Protein AF-A0A6Y6I443-F1 (afdb_monomer)

Organism: Salmonella typhimurium (NCBI:txid90371)

InterPro domains:
  IPR013587 Nitrate/nitrite sensing protein [PF08376] (57-87)

Structure (mmCIF, N/CA/C/O backbone):
data_AF-A0A6Y6I443-F1
#
_entry.id   AF-A0A6Y6I443-F1
#
loop_
_atom_site.group_PDB
_atom_site.id
_atom_site.type_symbol
_atom_site.label_atom_id
_atom_site.label_alt_id
_atom_site.label_comp_id
_atom_site.label_asym_id
_atom_site.label_entity_id
_atom_site.label_seq_id
_atom_site.pdbx_PDB_ins_code
_atom_site.Cartn_x
_atom_site.Cartn_y
_atom_site.Cartn_z
_atom_site.occupancy
_atom_site.B_iso_or_equiv
_atom_site.auth_seq_id
_atom_site.auth_comp_id
_atom_site.auth_asym_id
_atom_site.auth_atom_id
_atom_site.pdbx_PDB_model_num
ATOM 1 N N . MET A 1 1 ? 38.514 -2.138 -31.173 1.00 52.09 1 MET A N 1
ATOM 2 C CA . MET A 1 1 ? 37.264 -1.352 -31.305 1.00 52.09 1 MET A CA 1
ATOM 3 C C . MET A 1 1 ? 36.808 -1.237 -32.776 1.00 52.09 1 MET A C 1
ATOM 5 O O . MET A 1 1 ? 36.427 -0.168 -33.220 1.00 52.09 1 MET A O 1
ATOM 9 N N . SER A 1 2 ? 36.843 -2.318 -33.569 1.00 55.28 2 SER A N 1
ATOM 10 C CA . SER A 1 2 ? 36.504 -2.304 -35.013 1.00 55.28 2 SER A CA 1
ATOM 11 C C . SER A 1 2 ? 35.159 -2.971 -35.337 1.00 55.28 2 SER A C 1
ATOM 13 O O . SER A 1 2 ? 34.680 -2.891 -36.466 1.00 55.28 2 SER A O 1
ATOM 15 N N . TRP A 1 3 ? 34.514 -3.596 -34.344 1.00 67.31 3 TRP A N 1
ATOM 16 C CA . TRP A 1 3 ? 33.287 -4.375 -34.547 1.00 67.31 3 TRP A CA 1
ATOM 17 C C . TRP A 1 3 ? 32.063 -3.501 -34.870 1.00 67.31 3 TRP A C 1
ATOM 19 O O . TRP A 1 3 ? 31.197 -3.893 -35.644 1.00 67.31 3 TRP A O 1
ATOM 29 N N . ALA A 1 4 ? 32.037 -2.268 -34.353 1.00 64.75 4 ALA A N 1
ATOM 30 C CA . ALA A 1 4 ? 30.869 -1.391 -34.401 1.00 64.75 4 ALA A CA 1
ATOM 31 C C . ALA A 1 4 ? 30.690 -0.762 -35.789 1.00 64.75 4 ALA A C 1
ATOM 33 O O . ALA A 1 4 ? 29.606 -0.300 -36.137 1.00 64.75 4 ALA A O 1
ATOM 34 N N . TYR A 1 5 ? 31.747 -0.763 -36.603 1.00 65.12 5 TYR A N 1
ATOM 35 C CA . TYR A 1 5 ? 31.737 -0.168 -37.935 1.00 65.12 5 TYR A CA 1
ATOM 36 C C . TYR A 1 5 ? 31.093 -1.071 -38.996 1.00 65.12 5 TYR A C 1
ATOM 38 O O . TYR A 1 5 ? 30.609 -0.558 -39.998 1.00 65.12 5 TYR A O 1
ATOM 46 N N . ARG A 1 6 ? 31.031 -2.391 -38.760 1.00 73.75 6 ARG A N 1
ATOM 47 C CA . ARG A 1 6 ? 30.447 -3.380 -39.690 1.00 73.75 6 ARG A CA 1
ATOM 48 C C . ARG A 1 6 ? 28.951 -3.634 -39.482 1.00 73.75 6 ARG A C 1
ATOM 50 O O . ARG A 1 6 ? 28.350 -4.387 -40.240 1.00 73.75 6 ARG A O 1
ATOM 57 N N . ILE A 1 7 ? 28.356 -3.028 -38.459 1.00 79.12 7 ILE A N 1
ATOM 58 C CA . ILE A 1 7 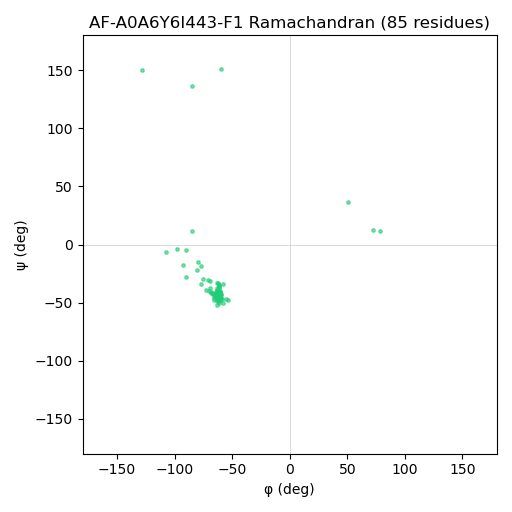? 26.950 -3.218 -38.097 1.00 79.12 7 ILE A CA 1
ATOM 59 C C . ILE A 1 7 ? 26.069 -2.272 -38.931 1.00 79.12 7 ILE A C 1
ATOM 61 O O . ILE A 1 7 ? 26.403 -1.094 -39.087 1.00 79.12 7 ILE A O 1
ATOM 65 N N . SER A 1 8 ? 24.944 -2.776 -39.455 1.00 83.12 8 SER A N 1
ATOM 66 C CA . SER A 1 8 ? 23.991 -1.978 -40.241 1.00 83.12 8 SER A CA 1
ATOM 67 C C . SER A 1 8 ? 23.429 -0.806 -39.423 1.00 83.12 8 SER A C 1
ATOM 69 O O . SER A 1 8 ? 23.313 -0.875 -38.197 1.00 83.12 8 SER A O 1
ATOM 71 N N . MET A 1 9 ? 23.061 0.291 -40.092 1.00 84.19 9 MET A N 1
ATOM 72 C CA . MET A 1 9 ? 22.568 1.501 -39.418 1.00 84.19 9 MET A CA 1
ATOM 73 C C . MET A 1 9 ? 21.326 1.230 -38.547 1.00 84.19 9 MET A C 1
ATOM 75 O O . MET A 1 9 ? 21.191 1.787 -37.460 1.00 84.19 9 MET A O 1
ATOM 79 N N . GLN A 1 10 ? 20.467 0.306 -38.982 1.00 83.88 10 GLN A N 1
ATOM 80 C CA . GLN A 1 10 ? 19.269 -0.127 -38.255 1.00 83.88 10 GLN A CA 1
ATOM 81 C C . GLN A 1 10 ? 19.608 -0.756 -36.896 1.00 83.88 10 GLN A C 1
ATOM 83 O O . GLN A 1 10 ? 18.977 -0.452 -35.888 1.00 83.88 10 GLN A O 1
ATOM 88 N N . MET A 1 11 ? 20.645 -1.592 -36.844 1.00 86.88 11 MET A N 1
ATOM 89 C CA . MET A 1 11 ? 21.036 -2.288 -35.619 1.00 86.88 11 MET A CA 1
ATOM 90 C C . MET A 1 11 ? 21.745 -1.353 -34.626 1.00 86.88 11 MET A C 1
ATOM 92 O O . MET A 1 11 ? 21.589 -1.512 -33.418 1.00 86.88 11 MET A O 1
ATOM 96 N N . LYS A 1 12 ? 22.452 -0.321 -35.108 1.00 85.44 12 LYS A N 1
ATOM 97 C CA . LYS A 1 12 ? 23.008 0.740 -34.244 1.00 85.44 12 LYS A CA 1
ATOM 98 C C . LYS A 1 12 ? 21.905 1.518 -33.522 1.00 85.44 12 LYS A C 1
ATOM 100 O O . LYS A 1 12 ? 22.003 1.738 -32.319 1.00 85.44 12 LYS A O 1
ATOM 105 N N . LEU A 1 13 ? 20.848 1.882 -34.250 1.00 88.81 13 LEU A N 1
ATOM 106 C CA . LEU A 1 13 ? 19.649 2.510 -33.685 1.00 88.81 13 LEU A CA 1
ATOM 107 C C . LEU A 1 13 ? 18.961 1.594 -32.670 1.00 88.81 13 LEU A C 1
ATOM 109 O O . LEU A 1 13 ? 18.599 2.051 -31.590 1.00 88.81 13 LEU A O 1
ATOM 113 N N . PHE A 1 14 ? 18.838 0.302 -32.981 1.00 91.50 14 PHE A N 1
ATOM 114 C CA . PHE A 1 14 ? 18.225 -0.661 -32.071 1.00 91.50 14 PHE A CA 1
ATOM 115 C C . PHE A 1 14 ? 19.009 -0.783 -30.762 1.00 91.50 14 PHE A C 1
ATOM 117 O O . PHE A 1 14 ? 18.423 -0.656 -29.699 1.00 91.50 14 PHE A O 1
ATOM 124 N N . ILE A 1 15 ? 20.335 -0.932 -30.811 1.00 90.31 15 ILE A N 1
ATOM 125 C CA . ILE A 1 15 ? 21.176 -1.029 -29.604 1.00 90.31 15 ILE A CA 1
ATOM 126 C C . ILE A 1 15 ? 21.090 0.244 -28.747 1.00 90.31 15 ILE A C 1
ATOM 128 O O . ILE A 1 15 ? 21.118 0.155 -27.522 1.00 90.31 15 ILE A O 1
ATOM 132 N N . ALA A 1 16 ? 20.950 1.417 -29.371 1.00 90.00 16 ALA A N 1
ATOM 133 C CA . ALA A 1 16 ? 20.792 2.679 -28.652 1.00 90.00 16 ALA A CA 1
ATOM 134 C C . ALA A 1 16 ? 19.403 2.830 -28.000 1.00 90.00 16 ALA A C 1
ATOM 136 O O . ALA A 1 16 ? 19.300 3.331 -26.883 1.00 90.00 16 ALA A O 1
ATOM 137 N N . LEU A 1 17 ? 18.337 2.397 -28.681 1.00 92.75 17 LEU A N 1
ATOM 138 C CA . LEU A 1 17 ? 16.948 2.592 -28.239 1.00 92.75 17 LEU A CA 1
ATOM 139 C C . LEU A 1 17 ? 16.412 1.455 -27.364 1.00 92.75 17 LEU A C 1
ATOM 141 O O . LEU A 1 17 ? 15.550 1.677 -26.518 1.00 92.75 17 LEU A O 1
ATOM 145 N N . PHE A 1 18 ? 16.916 0.240 -27.540 1.00 94.19 18 PHE A N 1
ATOM 146 C CA . PHE A 1 18 ? 16.474 -0.944 -26.813 1.00 94.19 18 PHE A CA 1
ATOM 147 C C . PHE A 1 18 ? 16.533 -0.805 -25.282 1.00 94.19 18 PHE A C 1
ATOM 149 O O . PHE A 1 18 ? 15.522 -1.103 -24.642 1.00 94.19 18 PHE A O 1
ATOM 156 N N . PRO A 1 19 ? 17.623 -0.309 -24.656 1.00 94.31 19 PRO A N 1
ATOM 157 C CA . PRO A 1 19 ? 17.640 -0.129 -23.203 1.00 94.31 19 PRO A CA 1
ATOM 158 C C . PRO A 1 19 ? 16.597 0.890 -22.724 1.00 94.31 19 PRO A C 1
ATOM 160 O O . PRO A 1 19 ? 16.013 0.703 -21.658 1.00 94.31 19 PRO A O 1
ATOM 163 N N . LEU A 1 20 ? 16.306 1.926 -23.520 1.00 95.31 20 LEU A N 1
ATOM 164 C CA . LEU A 1 20 ? 15.268 2.909 -23.202 1.00 95.31 20 LEU A CA 1
ATOM 165 C C . LEU A 1 20 ? 13.870 2.273 -23.232 1.00 95.31 20 LEU A C 1
ATOM 167 O O . LEU A 1 20 ? 13.067 2.501 -22.330 1.00 95.31 20 LEU A O 1
ATOM 171 N N . LEU A 1 21 ? 13.595 1.435 -24.236 1.00 95.94 21 LEU A N 1
ATOM 172 C CA . LEU A 1 21 ? 12.332 0.700 -24.336 1.00 95.94 21 LEU A CA 1
ATOM 173 C C . LEU A 1 21 ? 12.156 -0.285 -23.176 1.00 95.94 21 LEU A C 1
ATOM 175 O O . LEU A 1 21 ? 11.078 -0.343 -22.587 1.00 95.94 21 LEU A O 1
ATOM 179 N N . LEU A 1 22 ? 13.211 -1.015 -22.803 1.00 97.25 22 LEU A N 1
ATOM 180 C CA . LEU A 1 22 ? 13.177 -1.918 -21.651 1.00 97.25 22 LEU A CA 1
ATOM 181 C C . LEU A 1 22 ? 12.902 -1.170 -20.345 1.00 97.25 22 LEU A C 1
ATOM 183 O O . LEU A 1 22 ? 12.059 -1.605 -19.561 1.00 97.25 22 LEU A O 1
ATOM 187 N N . ALA A 1 23 ? 13.568 -0.033 -20.126 1.00 97.00 23 ALA A N 1
ATOM 188 C CA . ALA A 1 23 ? 13.339 0.798 -18.949 1.00 97.00 23 ALA A CA 1
ATOM 189 C C . ALA A 1 23 ? 11.886 1.290 -18.879 1.00 97.00 23 ALA A C 1
ATOM 191 O O . ALA A 1 23 ? 11.277 1.263 -17.811 1.00 97.00 23 ALA A O 1
ATOM 192 N N . LEU A 1 24 ? 11.308 1.680 -20.018 1.00 97.25 24 LEU A N 1
ATOM 193 C CA . LEU A 1 24 ? 9.925 2.142 -20.094 1.00 97.25 24 LEU A CA 1
ATOM 194 C C . LEU A 1 24 ? 8.932 1.021 -19.768 1.00 97.25 24 LEU A C 1
ATOM 196 O O . LEU A 1 24 ? 8.026 1.226 -18.961 1.00 97.25 24 LEU A O 1
ATOM 200 N N . VAL A 1 25 ? 9.123 -0.173 -20.337 1.00 97.44 25 VAL A N 1
ATOM 201 C CA . VAL A 1 25 ? 8.274 -1.343 -20.052 1.00 97.44 25 VAL A CA 1
ATOM 202 C C . VAL A 1 25 ? 8.380 -1.752 -18.584 1.00 97.44 25 VAL A C 1
ATOM 204 O O . VAL A 1 25 ? 7.361 -1.993 -17.939 1.00 97.44 25 VAL A O 1
ATOM 207 N N . TRP A 1 26 ? 9.594 -1.776 -18.031 1.00 97.88 26 TRP A N 1
ATOM 208 C CA . TRP A 1 26 ? 9.818 -2.067 -16.617 1.00 97.88 26 TRP A CA 1
ATOM 209 C C . TRP A 1 26 ? 9.132 -1.044 -15.703 1.00 97.88 26 TRP A C 1
ATOM 211 O O . TRP A 1 26 ? 8.442 -1.412 -14.750 1.00 97.88 26 TRP A O 1
ATOM 221 N N . PHE A 1 27 ? 9.278 0.248 -15.999 1.00 97.69 27 PHE A N 1
ATOM 222 C CA . PHE A 1 27 ? 8.678 1.316 -15.203 1.00 97.69 27 PHE A CA 1
ATOM 223 C C . PHE A 1 27 ? 7.145 1.284 -15.264 1.00 97.69 27 PHE A C 1
ATOM 225 O O . PHE A 1 27 ? 6.478 1.353 -14.234 1.00 97.69 27 PHE A O 1
ATOM 232 N N . ALA A 1 28 ? 6.574 1.092 -16.454 1.00 97.19 28 ALA A N 1
ATOM 233 C CA . ALA A 1 28 ? 5.133 0.932 -16.614 1.00 97.19 28 ALA A CA 1
ATOM 234 C C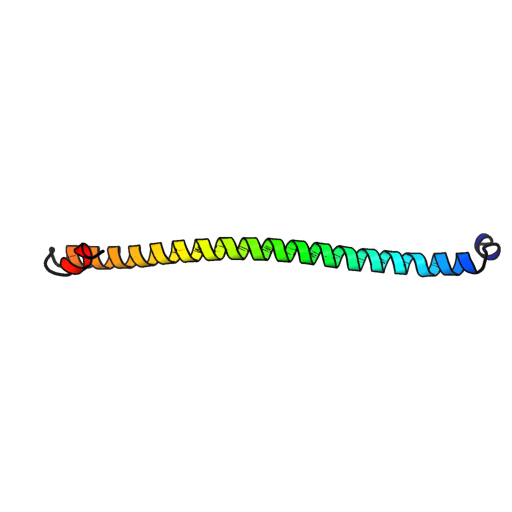 . ALA A 1 28 ? 4.613 -0.310 -15.870 1.00 97.19 28 ALA A C 1
ATOM 236 O O . ALA A 1 28 ? 3.640 -0.220 -15.121 1.00 97.19 28 ALA A O 1
ATOM 237 N N . GLY A 1 29 ? 5.289 -1.454 -16.023 1.00 97.31 29 GLY A N 1
ATOM 238 C CA . GLY A 1 29 ? 4.923 -2.706 -15.361 1.00 97.31 29 GLY A CA 1
ATOM 239 C C . GLY A 1 29 ? 4.981 -2.607 -13.836 1.00 97.31 29 GLY A C 1
ATOM 240 O O . GLY A 1 29 ? 4.014 -2.945 -13.155 1.00 97.31 29 GLY A O 1
ATOM 241 N N . SER A 1 30 ? 6.077 -2.077 -13.290 1.00 97.06 30 SER A N 1
ATOM 242 C CA . SER A 1 30 ? 6.226 -1.856 -11.843 1.00 97.06 30 SER A CA 1
ATOM 243 C C . SER A 1 30 ? 5.186 -0.878 -11.290 1.00 97.06 30 SER A C 1
ATOM 245 O O . SER A 1 30 ? 4.641 -1.113 -10.211 1.00 97.06 30 SER A O 1
ATOM 247 N N . GLY A 1 31 ? 4.832 0.164 -12.048 1.00 96.31 31 GL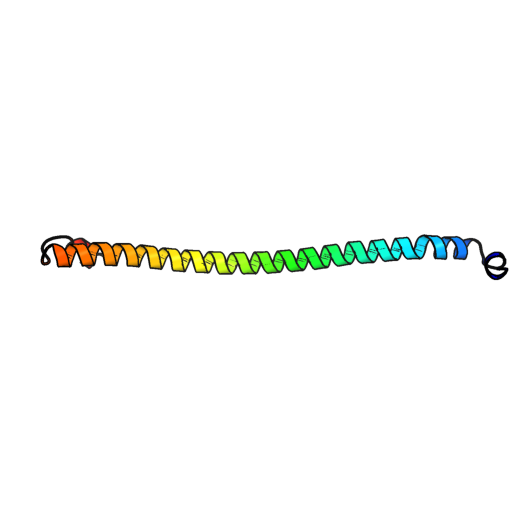Y A N 1
ATOM 248 C CA . GLY A 1 31 ? 3.747 1.078 -11.697 1.00 96.31 31 GLY A CA 1
ATOM 249 C C . GLY A 1 31 ? 2.385 0.383 -11.607 1.00 96.31 31 GLY A C 1
ATOM 250 O O . GLY A 1 31 ? 1.629 0.643 -10.672 1.00 96.31 31 GLY A O 1
ATOM 251 N N . ILE A 1 32 ? 2.079 -0.529 -12.534 1.00 97.00 32 ILE A N 1
ATOM 252 C CA . ILE A 1 32 ? 0.833 -1.312 -12.513 1.00 97.00 32 ILE A CA 1
ATOM 253 C C . ILE A 1 32 ? 0.803 -2.256 -11.308 1.00 97.00 32 ILE A C 1
ATOM 255 O O . ILE A 1 32 ? -0.183 -2.267 -10.574 1.00 97.00 32 ILE A O 1
ATOM 259 N N . VAL A 1 33 ? 1.882 -3.005 -11.061 1.00 97.12 33 VAL A N 1
ATOM 260 C CA . VAL A 1 33 ? 1.972 -3.922 -9.909 1.00 97.12 33 VAL A CA 1
ATOM 261 C C . VAL A 1 33 ? 1.818 -3.162 -8.591 1.00 97.12 33 VAL A C 1
ATOM 263 O O . VAL A 1 33 ? 1.075 -3.596 -7.713 1.00 97.12 33 VAL A O 1
ATOM 266 N N . SER A 1 34 ? 2.457 -1.997 -8.470 1.00 96.12 34 SER A N 1
ATOM 267 C CA . SER A 1 34 ? 2.318 -1.128 -7.299 1.00 96.12 34 SER A CA 1
ATOM 268 C C . SER A 1 34 ? 0.862 -0.710 -7.072 1.00 96.12 34 SER A C 1
ATOM 270 O O . SER A 1 34 ? 0.341 -0.877 -5.972 1.00 96.12 34 SER A O 1
ATOM 272 N N . ARG A 1 35 ? 0.163 -0.271 -8.129 1.00 94.88 35 ARG A N 1
ATOM 273 C CA . ARG A 1 35 ? -1.259 0.105 -8.050 1.00 94.88 35 ARG A CA 1
ATOM 274 C C . ARG A 1 35 ? -2.145 -1.062 -7.621 1.00 94.88 35 ARG A C 1
ATOM 276 O O . ARG A 1 35 ? -3.000 -0.873 -6.766 1.00 94.88 35 ARG A O 1
ATOM 283 N N . ILE A 1 36 ? -1.914 -2.261 -8.159 1.00 96.12 36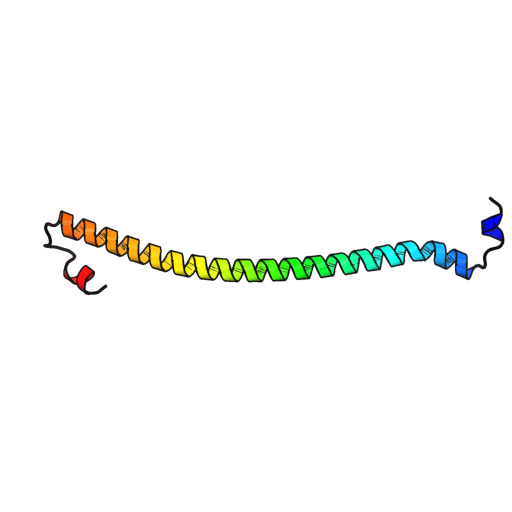 ILE A N 1
ATOM 284 C CA . ILE A 1 36 ? -2.661 -3.465 -7.762 1.00 96.12 36 ILE A CA 1
ATOM 285 C C . ILE A 1 36 ? -2.449 -3.766 -6.272 1.00 96.12 36 ILE A C 1
ATOM 287 O O . ILE A 1 36 ? -3.413 -4.033 -5.557 1.00 96.12 36 ILE A O 1
ATOM 291 N N . ASN A 1 37 ? -1.211 -3.671 -5.783 1.00 95.62 37 ASN A N 1
ATOM 292 C CA . ASN A 1 37 ? -0.912 -3.881 -4.366 1.00 95.62 37 ASN A CA 1
ATOM 293 C C . ASN A 1 37 ? -1.585 -2.823 -3.478 1.00 95.62 37 ASN A C 1
ATOM 295 O O . ASN A 1 37 ? -2.123 -3.161 -2.425 1.00 95.62 37 ASN A O 1
ATOM 299 N N . THR A 1 38 ? -1.601 -1.555 -3.900 1.00 95.00 38 THR A N 1
ATOM 300 C CA . THR A 1 38 ? -2.299 -0.483 -3.177 1.00 95.00 38 THR A CA 1
ATOM 301 C C . THR A 1 38 ? -3.806 -0.732 -3.112 1.00 95.00 38 THR A C 1
ATOM 303 O O . THR A 1 38 ? -4.382 -0.616 -2.035 1.00 95.00 38 THR A O 1
ATOM 306 N N . GLU A 1 39 ? -4.445 -1.137 -4.211 1.00 94.75 39 GLU A N 1
ATOM 307 C CA . GLU A 1 39 ? -5.875 -1.486 -4.226 1.00 94.75 39 GLU A CA 1
ATOM 308 C C . GLU A 1 39 ? -6.195 -2.637 -3.254 1.00 94.75 39 GLU A C 1
ATOM 310 O O . GLU A 1 39 ? -7.148 -2.570 -2.475 1.00 94.75 39 GLU A O 1
ATOM 315 N N . GLN A 1 40 ? -5.357 -3.678 -3.223 1.00 93.88 40 GLN A N 1
ATOM 316 C CA . GLN A 1 40 ? -5.511 -4.792 -2.279 1.00 93.88 40 GLN A CA 1
ATOM 317 C C . GLN A 1 40 ? -5.358 -4.348 -0.816 1.00 93.88 40 GLN A C 1
ATOM 319 O O . GLN A 1 40 ? -6.127 -4.773 0.054 1.00 93.88 40 GLN A O 1
ATOM 324 N N . GLN A 1 41 ? -4.396 -3.465 -0.536 1.00 94.00 41 GLN A N 1
ATOM 325 C CA . GLN A 1 41 ? -4.225 -2.870 0.790 1.00 94.00 41 GLN A CA 1
ATOM 326 C C . GLN A 1 41 ? -5.437 -2.024 1.185 1.00 94.00 41 GLN A C 1
ATOM 328 O O . GLN A 1 41 ? -5.905 -2.136 2.316 1.00 94.00 41 GLN A O 1
ATOM 333 N N . MET A 1 42 ? -5.986 -1.229 0.263 1.00 93.25 42 MET A N 1
ATOM 334 C CA . MET A 1 42 ? -7.179 -0.418 0.521 1.00 93.25 42 MET A CA 1
ATOM 335 C C . MET A 1 42 ? -8.400 -1.282 0.835 1.00 93.25 42 MET A C 1
ATOM 337 O O . MET A 1 42 ? -9.121 -0.983 1.784 1.00 93.25 42 MET A O 1
ATOM 341 N N . ASN A 1 43 ? -8.604 -2.389 0.116 1.00 93.94 43 ASN A N 1
ATOM 342 C CA . ASN A 1 43 ? -9.682 -3.331 0.426 1.00 93.94 43 ASN A CA 1
ATOM 343 C C . ASN A 1 43 ? -9.517 -3.924 1.838 1.00 93.94 43 ASN A C 1
ATOM 345 O O . ASN A 1 43 ? -10.455 -3.936 2.634 1.00 93.94 43 ASN A O 1
ATOM 349 N N . THR A 1 44 ? -8.292 -4.322 2.191 1.00 93.62 44 THR A N 1
ATOM 350 C CA . THR A 1 44 ? -7.971 -4.833 3.533 1.00 93.62 44 THR A CA 1
ATOM 351 C C . THR A 1 44 ? -8.248 -3.788 4.620 1.00 93.62 44 THR A C 1
ATOM 353 O O . THR A 1 44 ? -8.889 -4.093 5.625 1.00 93.62 44 THR A O 1
ATOM 356 N N . ILE A 1 45 ? -7.825 -2.537 4.415 1.00 94.12 45 ILE A N 1
ATOM 357 C CA . ILE A 1 45 ? -8.094 -1.428 5.344 1.00 94.12 45 ILE A CA 1
ATOM 358 C C . ILE A 1 45 ? -9.594 -1.156 5.453 1.00 94.12 45 ILE A C 1
ATOM 360 O O . ILE A 1 45 ? -10.079 -0.908 6.555 1.00 94.12 45 ILE A O 1
ATOM 364 N N . GLY A 1 46 ? -10.338 -1.234 4.350 1.00 93.44 46 GLY A N 1
ATOM 365 C CA . GLY A 1 46 ? -11.792 -1.103 4.351 1.00 93.44 46 GLY A CA 1
ATOM 366 C C . GLY A 1 46 ? -12.449 -2.141 5.259 1.00 93.44 46 GLY A C 1
ATOM 367 O O . GLY A 1 46 ? -13.198 -1.778 6.162 1.00 93.44 46 GLY A O 1
ATOM 368 N N . GLN A 1 47 ? -12.088 -3.416 5.096 1.00 93.19 47 GLN A N 1
ATOM 369 C CA . GLN A 1 47 ? -12.601 -4.510 5.929 1.00 93.19 47 GLN A CA 1
ATOM 370 C C . GLN A 1 47 ? -12.244 -4.333 7.409 1.00 93.19 47 GLN A C 1
ATOM 372 O O . GLN A 1 47 ? -13.111 -4.457 8.277 1.00 93.19 47 GLN A O 1
ATOM 377 N N . LEU A 1 48 ? -10.987 -3.992 7.706 1.00 93.81 48 LEU A N 1
ATOM 378 C CA . LEU A 1 48 ? -10.535 -3.739 9.076 1.00 93.81 48 LEU A CA 1
ATOM 379 C C . LEU A 1 48 ? -11.245 -2.537 9.701 1.00 93.81 48 LEU A C 1
ATOM 381 O O . LEU A 1 48 ? -11.579 -2.573 10.880 1.00 93.81 48 LEU A O 1
ATOM 385 N N . THR A 1 49 ? -11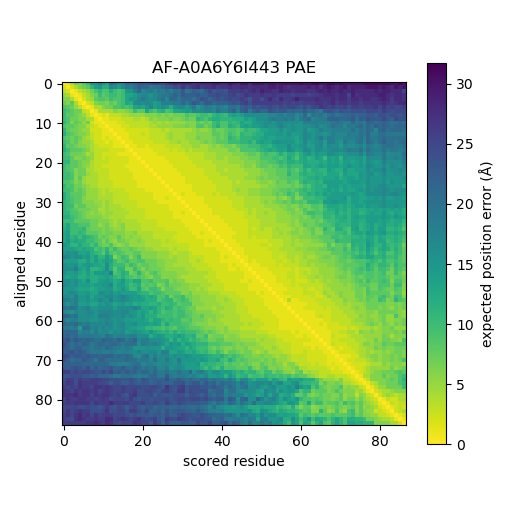.512 -1.495 8.918 1.00 93.56 49 THR A N 1
ATOM 386 C CA . THR A 1 49 ? -12.231 -0.301 9.373 1.00 93.56 49 THR A CA 1
ATOM 387 C C . THR A 1 49 ? -13.691 -0.622 9.674 1.00 93.56 49 THR A C 1
ATOM 389 O O . THR A 1 49 ? -14.211 -0.182 10.697 1.00 93.56 49 THR A O 1
ATOM 392 N N . THR A 1 50 ? -14.353 -1.427 8.835 1.00 93.25 50 THR A N 1
ATOM 393 C CA . THR A 1 50 ? -15.713 -1.913 9.112 1.00 93.25 50 THR A CA 1
ATOM 394 C C . THR A 1 50 ? -15.749 -2.721 10.404 1.00 93.25 50 THR A C 1
ATOM 396 O O . THR A 1 50 ? -16.594 -2.461 11.259 1.00 93.25 50 THR A O 1
ATOM 399 N N . LEU A 1 51 ? -14.799 -3.642 10.591 1.00 93.25 51 LEU A N 1
ATOM 400 C CA . LEU A 1 51 ? -14.695 -4.424 11.821 1.00 93.25 51 LEU A CA 1
ATOM 401 C C . LEU A 1 51 ? -14.435 -3.533 13.043 1.00 93.25 51 LEU A C 1
ATOM 403 O O . LEU A 1 51 ? -15.106 -3.678 14.062 1.00 93.25 51 LEU A O 1
ATOM 407 N N . ALA A 1 52 ? -13.492 -2.595 12.940 1.00 92.44 52 ALA A N 1
ATOM 408 C CA . ALA A 1 52 ? -13.161 -1.659 14.009 1.00 92.44 52 ALA A CA 1
ATOM 409 C C . ALA A 1 52 ? -14.356 -0.778 14.386 1.00 92.44 52 ALA A C 1
ATOM 411 O O . ALA A 1 52 ? -14.560 -0.509 15.567 1.00 92.44 52 ALA A O 1
ATOM 412 N N . ARG A 1 53 ? -15.174 -0.371 13.408 1.00 93.06 53 ARG A N 1
ATOM 413 C CA . ARG A 1 53 ? -16.411 0.369 13.659 1.00 93.06 53 ARG A CA 1
ATOM 414 C C . ARG A 1 53 ? -17.406 -0.469 14.453 1.00 93.06 53 ARG A C 1
ATOM 416 O O . ARG A 1 53 ? -17.841 -0.021 15.504 1.00 93.06 53 ARG A O 1
ATOM 423 N N . SER A 1 54 ? -17.707 -1.689 14.008 1.00 92.19 54 SER A N 1
ATOM 424 C CA . SER A 1 54 ? -18.631 -2.571 14.732 1.00 92.19 54 SER A CA 1
ATOM 425 C C . SER A 1 54 ? -18.131 -2.900 16.140 1.00 92.19 54 SER A C 1
ATOM 427 O O . SER A 1 54 ? -18.905 -2.878 17.092 1.00 92.19 54 SER A O 1
ATOM 429 N N . ALA A 1 55 ? -16.830 -3.151 16.299 1.00 91.44 55 ALA A N 1
ATOM 430 C CA . ALA A 1 55 ? -16.226 -3.347 17.613 1.00 91.44 55 ALA A CA 1
ATOM 431 C C . ALA A 1 55 ? -16.326 -2.081 18.481 1.00 91.44 55 ALA A C 1
ATOM 433 O O . ALA A 1 55 ? -16.621 -2.175 19.669 1.00 91.44 55 ALA A O 1
ATOM 434 N N . GLY A 1 56 ? -16.119 -0.901 17.892 1.00 92.44 56 GLY A N 1
ATOM 435 C CA . GLY A 1 56 ? -16.286 0.390 18.553 1.00 92.44 56 GLY A CA 1
ATOM 436 C C . GLY A 1 56 ? -17.717 0.631 19.030 1.00 92.44 56 GLY A C 1
ATOM 437 O O . GLY A 1 56 ? -17.900 1.047 20.170 1.00 92.44 56 GLY A O 1
ATOM 438 N N . ASP A 1 57 ? -18.716 0.303 18.209 1.00 92.62 57 ASP A N 1
ATOM 439 C CA . ASP A 1 57 ? -20.136 0.416 18.564 1.00 92.62 57 ASP A CA 1
ATOM 440 C C . ASP A 1 57 ? -20.471 -0.478 19.770 1.00 92.62 57 ASP A C 1
AT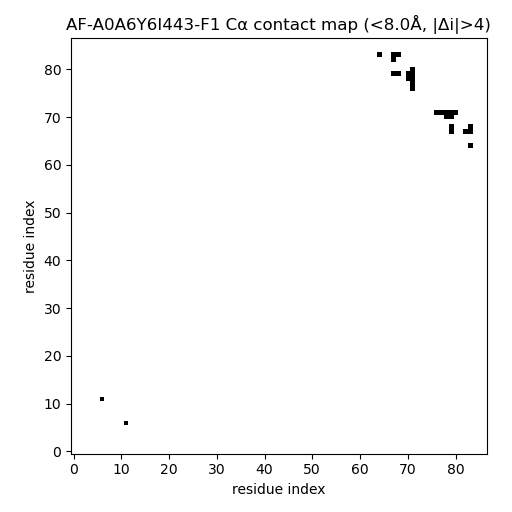OM 442 O O . ASP A 1 57 ? -21.093 -0.025 20.733 1.00 92.62 57 ASP A O 1
ATOM 446 N N . VAL A 1 58 ? -19.972 -1.720 19.777 1.00 91.69 58 VAL A N 1
ATOM 447 C CA . VAL A 1 58 ? -20.130 -2.645 20.912 1.00 91.69 58 VAL A CA 1
ATOM 448 C C . VAL A 1 58 ? -19.426 -2.117 22.162 1.00 91.69 58 VAL A C 1
ATOM 450 O O . VAL A 1 58 ? -20.000 -2.117 23.248 1.00 91.69 58 VAL A O 1
ATOM 453 N N . VAL A 1 59 ? -18.189 -1.630 22.036 1.00 92.75 59 VAL A N 1
ATOM 454 C CA . VAL A 1 59 ? -17.456 -1.034 23.164 1.00 92.75 59 VAL A CA 1
ATOM 455 C C . VAL A 1 59 ? -18.205 0.176 23.719 1.00 92.75 59 VAL A C 1
ATOM 457 O O . VAL A 1 59 ? -18.279 0.331 24.936 1.00 92.75 59 VAL A O 1
ATOM 460 N N . HIS A 1 60 ? -18.786 1.008 22.858 1.00 91.94 60 HIS A N 1
ATOM 461 C CA . HIS A 1 60 ? -19.564 2.171 23.265 1.00 91.94 60 HIS A CA 1
ATOM 462 C C . HIS A 1 60 ? -20.823 1.773 24.049 1.00 91.94 60 HIS A C 1
ATOM 464 O O . HIS A 1 60 ? -21.080 2.320 25.123 1.00 91.94 60 HIS A O 1
ATOM 470 N N . GLN A 1 61 ? -21.563 0.769 23.568 1.00 89.94 61 GLN A N 1
ATOM 471 C CA . GLN A 1 61 ? -22.723 0.219 24.277 1.00 89.94 61 GLN A CA 1
ATOM 472 C C . GLN A 1 61 ? -22.330 -0.365 25.640 1.00 89.94 61 GLN A C 1
ATOM 474 O O . GLN A 1 61 ? -22.910 0.013 26.659 1.00 89.94 61 GLN A O 1
ATOM 479 N N . LEU A 1 62 ? -21.271 -1.179 25.687 1.00 89.56 62 LEU A N 1
ATOM 480 C CA . LEU A 1 62 ? -20.749 -1.756 26.931 1.00 89.56 62 LEU A CA 1
ATOM 481 C C . LEU A 1 62 ? -20.278 -0.685 27.926 1.00 89.56 62 LEU A C 1
ATOM 483 O O . LEU A 1 62 ? -20.396 -0.863 29.138 1.00 89.56 62 LEU A O 1
ATOM 487 N N . GLN A 1 63 ? -19.722 0.430 27.447 1.00 91.06 63 GLN A N 1
ATOM 488 C CA . GLN A 1 63 ? -19.349 1.555 28.305 1.00 91.06 63 GLN A CA 1
ATOM 489 C C . GLN A 1 63 ? -20.579 2.227 28.923 1.00 91.06 63 GLN A C 1
ATOM 491 O O . GLN A 1 63 ? -20.557 2.525 30.119 1.00 91.06 63 GLN A O 1
ATOM 496 N N . SER A 1 64 ? -21.647 2.413 28.144 1.00 89.06 64 SER A N 1
ATOM 497 C CA . SER A 1 64 ? -22.925 2.927 28.648 1.00 89.06 64 SER A CA 1
ATOM 498 C C . SER A 1 64 ? -23.519 1.994 29.711 1.00 89.06 64 SER A C 1
ATOM 500 O O . SER A 1 64 ? -23.775 2.422 30.838 1.00 89.06 64 SER A O 1
ATOM 502 N N . GLU A 1 65 ? -23.613 0.695 29.407 1.00 86.75 65 GLU A N 1
ATOM 503 C CA . GLU A 1 65 ? -24.069 -0.358 30.331 1.00 86.75 65 GLU A CA 1
ATOM 504 C C . GLU A 1 65 ? -23.287 -0.367 31.645 1.00 86.75 65 GLU A C 1
ATOM 506 O O . GLU A 1 65 ? -23.870 -0.399 32.732 1.00 86.75 65 GLU A O 1
ATOM 511 N N . ARG A 1 66 ? -21.951 -0.304 31.572 1.00 88.50 66 ARG A N 1
ATOM 512 C CA . ARG A 1 66 ? -21.087 -0.255 32.760 1.00 88.50 66 ARG A CA 1
ATOM 513 C C . ARG A 1 66 ? -21.310 1.010 33.578 1.00 88.50 66 ARG A C 1
ATOM 515 O O . ARG A 1 66 ? -21.364 0.923 34.805 1.00 88.50 66 ARG A O 1
ATOM 522 N N . GLY A 1 67 ? -21.440 2.164 32.924 1.00 87.31 67 GLY A N 1
ATOM 523 C CA . GLY A 1 67 ? -21.716 3.437 33.589 1.00 87.31 67 GLY A CA 1
ATOM 524 C C . GLY A 1 67 ? -23.041 3.406 34.349 1.00 87.31 67 GLY A C 1
ATOM 525 O O . GLY A 1 67 ? -23.093 3.768 35.526 1.00 87.31 67 GLY A O 1
ATOM 526 N N . MET A 1 68 ? -24.091 2.890 33.712 1.00 85.56 68 MET A N 1
ATOM 527 C CA . MET A 1 68 ? -25.407 2.766 34.333 1.00 85.56 68 MET A CA 1
ATOM 528 C C . MET A 1 68 ? -25.433 1.704 35.431 1.00 85.56 68 MET A C 1
ATOM 530 O O . MET A 1 68 ? -25.986 1.955 36.497 1.00 85.56 68 MET A O 1
ATOM 534 N N . SER A 1 69 ? -24.771 0.561 35.237 1.00 84.81 69 SER A N 1
ATOM 535 C CA . SER A 1 69 ? -24.668 -0.495 36.254 1.00 84.81 69 SER A CA 1
ATOM 536 C C . SER A 1 69 ? -23.944 -0.001 37.509 1.00 84.81 69 SER A C 1
ATOM 538 O O . SER A 1 69 ? -24.397 -0.242 38.628 1.00 84.81 69 SER A O 1
ATOM 540 N N . ALA A 1 70 ? -22.845 0.744 37.344 1.00 85.94 70 ALA A N 1
ATOM 541 C CA . ALA A 1 70 ? -22.139 1.370 38.459 1.00 85.94 70 ALA A CA 1
ATOM 542 C C . ALA A 1 70 ? -23.019 2.413 39.174 1.00 85.94 70 ALA A C 1
ATOM 544 O O . ALA A 1 70 ? -23.048 2.449 40.406 1.00 85.94 70 ALA A O 1
ATOM 545 N N . GLY A 1 71 ? -23.784 3.212 38.419 1.00 82.75 71 GLY A N 1
ATOM 546 C CA . GLY A 1 71 ? -24.769 4.152 38.959 1.00 82.75 71 GLY A CA 1
ATOM 547 C C . GLY A 1 71 ? -25.906 3.464 39.723 1.00 82.75 71 GLY A C 1
ATOM 548 O O . GLY A 1 71 ? -26.266 3.901 40.815 1.00 82.75 71 GLY A O 1
ATOM 549 N N . PHE A 1 72 ? -26.425 2.355 39.197 1.00 83.44 72 PHE A N 1
ATOM 550 C CA . PHE A 1 72 ? -27.464 1.535 39.816 1.00 83.44 72 PHE A CA 1
ATOM 551 C C . PHE A 1 72 ? -26.985 0.929 41.141 1.00 83.44 72 PHE A C 1
ATOM 553 O O . PHE A 1 72 ? -27.654 1.076 42.167 1.00 83.44 72 PHE A O 1
ATOM 560 N N . ILE A 1 73 ? -25.795 0.317 41.157 1.00 83.94 73 ILE A N 1
ATOM 561 C CA . ILE A 1 73 ? -25.189 -0.252 42.372 1.00 83.94 73 ILE A CA 1
ATOM 562 C C . ILE A 1 73 ? -24.902 0.855 43.400 1.00 83.94 73 ILE A C 1
ATOM 564 O O . ILE A 1 73 ? -25.262 0.716 44.571 1.00 83.94 73 ILE A O 1
ATOM 568 N N . GLY A 1 74 ? -24.321 1.983 42.973 1.00 80.69 74 GLY A N 1
ATOM 569 C CA . GLY A 1 74 ? -24.029 3.130 43.841 1.00 80.69 74 GLY A CA 1
ATOM 570 C C . GLY A 1 74 ? -25.282 3.773 44.447 1.00 80.69 74 GLY A C 1
ATOM 571 O 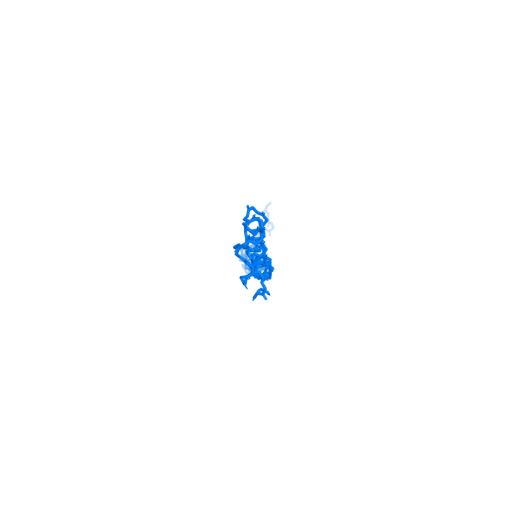O . GLY A 1 74 ? -25.264 4.211 45.597 1.00 80.69 74 GLY A O 1
ATOM 572 N N . ALA A 1 75 ? -26.400 3.758 43.719 1.00 82.31 75 ALA A N 1
ATOM 573 C CA . ALA A 1 75 ? -27.702 4.228 44.185 1.00 82.31 75 ALA A CA 1
ATOM 574 C C . ALA A 1 75 ? -28.507 3.168 44.971 1.00 82.31 75 ALA A C 1
ATOM 576 O O . ALA A 1 75 ? -29.703 3.364 45.195 1.00 82.31 75 ALA A O 1
ATOM 577 N N . ARG A 1 76 ? -27.895 2.036 45.367 1.00 80.62 76 ARG A N 1
ATOM 578 C CA . ARG A 1 76 ? -28.565 0.886 46.019 1.00 80.62 76 ARG A CA 1
ATOM 579 C C . ARG A 1 76 ? -29.812 0.402 45.266 1.00 80.62 76 ARG A C 1
ATOM 581 O O . ARG A 1 76 ? -30.813 0.030 45.873 1.00 80.62 76 ARG A O 1
ATOM 588 N N . GLY A 1 77 ? -29.765 0.451 43.940 1.00 71.69 77 GLY A N 1
ATOM 589 C CA . GLY A 1 77 ? -30.829 -0.011 43.059 1.00 71.69 77 GLY A CA 1
ATOM 590 C C . GLY A 1 77 ? -32.027 0.933 42.897 1.00 71.69 77 GLY A C 1
ATOM 591 O O . GLY A 1 77 ? -33.046 0.516 42.350 1.00 71.69 77 GLY A O 1
ATOM 592 N N . GLN A 1 78 ? -31.938 2.186 43.364 1.00 71.88 78 GLN A N 1
ATOM 593 C CA . GLN A 1 78 ? -33.054 3.148 43.315 1.00 71.88 78 GLN A CA 1
ATOM 594 C C . GLN A 1 78 ? -33.076 4.045 42.064 1.00 71.88 78 GLN A C 1
ATOM 596 O O . GLN A 1 78 ? -34.105 4.645 41.768 1.00 71.88 78 GLN A O 1
ATOM 601 N N . LYS A 1 79 ? -31.966 4.155 41.322 1.00 66.25 79 LYS A N 1
ATOM 602 C CA . LYS A 1 79 ? -31.854 4.927 40.066 1.00 66.25 79 LYS A CA 1
ATOM 603 C C . LYS A 1 79 ? -31.255 4.054 38.964 1.00 66.25 79 LYS A C 1
ATOM 605 O O . LYS A 1 79 ? -30.453 3.188 39.288 1.00 66.25 79 LYS A O 1
ATOM 610 N N . PHE A 1 80 ? -31.613 4.314 37.702 1.00 66.81 80 PHE A N 1
ATOM 611 C CA . PHE A 1 80 ? -31.175 3.585 36.489 1.00 66.81 80 PHE A CA 1
ATOM 612 C C . PHE A 1 80 ? -31.762 2.179 36.290 1.00 66.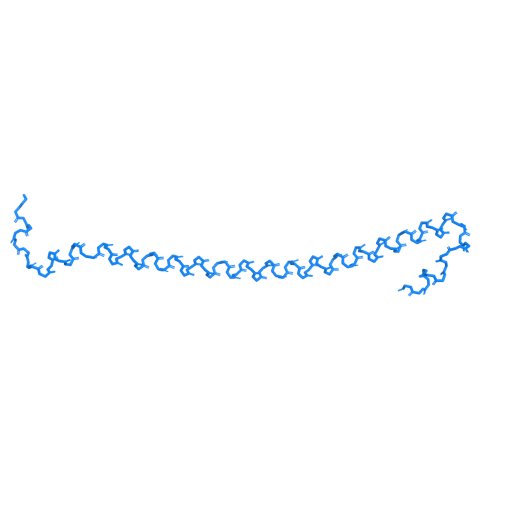81 80 PHE A C 1
ATOM 614 O O . PHE A 1 80 ? -31.292 1.429 35.443 1.00 66.81 80 PHE A O 1
ATOM 621 N N . ARG A 1 81 ? -32.801 1.803 37.049 1.00 67.19 81 ARG A N 1
ATOM 622 C CA . ARG A 1 81 ? -33.423 0.473 36.938 1.00 67.19 81 ARG A CA 1
ATOM 623 C C . ARG A 1 81 ? -34.170 0.278 35.616 1.00 67.19 81 ARG A C 1
ATOM 625 O O . ARG A 1 81 ? -34.080 -0.792 35.030 1.00 67.19 81 ARG A O 1
ATOM 632 N N . ASP A 1 82 ? -34.883 1.309 35.172 1.00 69.12 82 ASP A N 1
ATOM 633 C CA . ASP A 1 82 ? -35.682 1.257 33.945 1.00 69.12 82 ASP A CA 1
ATOM 634 C C . ASP A 1 82 ? -34.791 1.381 32.697 1.00 69.12 82 ASP A C 1
ATOM 636 O O . ASP A 1 82 ? -35.030 0.692 31.712 1.00 69.12 82 ASP A O 1
ATOM 640 N N . ASP A 1 83 ? -33.702 2.157 32.780 1.00 68.62 83 ASP A N 1
ATOM 641 C CA . ASP A 1 83 ? -32.715 2.290 31.700 1.00 68.62 83 ASP A CA 1
ATOM 642 C C . ASP A 1 83 ? -31.903 0.997 31.487 1.00 68.62 83 ASP A C 1
ATOM 644 O O . ASP A 1 83 ? -31.651 0.626 30.346 1.00 68.62 83 ASP A O 1
ATOM 648 N N . LEU A 1 84 ? -31.547 0.266 32.560 1.00 64.56 84 LEU A N 1
ATOM 649 C CA . LEU A 1 84 ? -30.917 -1.063 32.449 1.00 64.56 84 LEU A CA 1
ATOM 650 C C . LEU A 1 84 ? -31.874 -2.141 31.925 1.00 64.56 84 LEU A C 1
ATOM 652 O O . LEU A 1 84 ? -31.426 -3.106 31.321 1.00 64.56 84 LEU A O 1
ATOM 656 N N . ALA A 1 85 ? -33.172 -2.026 32.215 1.00 68.94 85 ALA A N 1
ATOM 657 C CA . ALA A 1 85 ? -34.176 -2.991 31.766 1.00 68.94 85 ALA A CA 1
ATOM 658 C C . ALA A 1 85 ? -34.598 -2.779 30.300 1.00 68.94 85 ALA A C 1
ATOM 660 O O . ALA A 1 85 ? -35.248 -3.652 29.726 1.00 68.94 85 ALA A O 1
ATOM 661 N N . ALA A 1 86 ? -34.272 -1.617 29.726 1.00 65.38 86 ALA A N 1
ATOM 662 C CA . ALA A 1 86 ? -34.58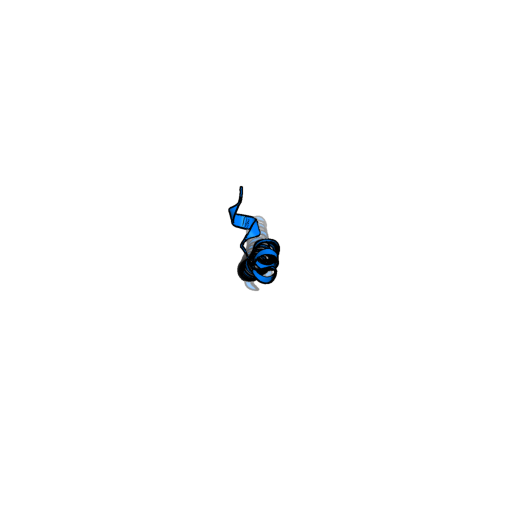5 -1.232 28.352 1.00 65.38 86 ALA A CA 1
ATOM 663 C C . ALA A 1 86 ? -33.423 -1.452 27.361 1.00 65.38 86 ALA A C 1
ATOM 665 O O . ALA A 1 86 ? -33.606 -1.203 26.166 1.00 65.38 86 ALA A O 1
ATOM 666 N N . GLN A 1 87 ? -32.254 -1.890 27.846 1.00 55.84 87 GLN A N 1
ATOM 667 C CA . GLN A 1 87 ? -31.139 -2.389 27.030 1.00 55.84 87 GLN A CA 1
ATOM 668 C C . GLN A 1 87 ? -31.338 -3.859 26.667 1.00 55.84 87 GLN A C 1
ATOM 670 O O . GLN A 1 87 ? -31.015 -4.203 25.508 1.00 55.84 87 GLN A O 1
#

Sequence (87 aa):
MSWAYRISMQMKLFIALFPLLLALVWFAGSGIVSRINTEQQMNTIGQLTTLARSAGDVVHQLQSERGMSAGFIGARGQKFRDDLAAQ

Secondary structure (DSSP, 8-state):
--GGGSS-HHHHHHHHHHHHHHHHHHHHHHHHHHHHHHHHHHHHHHHHHHHHHHHHHHHHHHHHHHHHHHHHHHTTTSSSHHHHH--

Radius of gyration: 34.08 Å; Cα contacts (8 Å, |Δi|>4): 14; chains: 1; bounding box: 73×10×86 Å

Foldseek 3Di:
DCPVVPDDPVVVVCVVCVVVVVVVVVVVVVVVVVVVVVVVVVVVVVVVVVVVVVVVVVVVVVVVLVVLVVVCVVVVNPPSVVVNVVD

Mean predicted aligned error: 10.5 Å

pLDDT: mean 86.38, std 11.46, range [52.09, 97.88]

Solvent-accessible surface area (backbone atoms only — not comparable to full-atom values): 4948 Å² total; per-residue (Å²): 141,67,72,74,77,77,54,55,74,68,57,56,52,44,67,67,45,48,61,56,52,51,51,51,53,51,52,54,50,51,52,50,54,52,51,53,53,49,53,54,50,50,54,52,50,49,54,51,50,53,50,51,48,57,52,48,53,51,52,52,51,52,50,51,52,50,54,43,51,53,46,15,61,75,49,75,62,75,42,55,59,67,64,65,73,72,110